Protein AF-A0A6G2D5D3-F1 (afdb_monomer_lite)

Sequence (175 aa):
IDKHGKSNGFESLKKWKHLNLIEPTLQAKTASGGKHLFYFKREDEPITQMIGFLPGVDIKAHENNYVLVAPSATDKGQYEWDLEKSKEGGTMVTPSKDLIQSIKKQYGETHGYKYDGKDGLRDLVRRSHTRDRTQTTDLFETIALGFGDEGGRNDKLAKFVGGLLYRAVDDGVVV

InterPro domains:
  IPR015330 DNA primase/polymerase, bifunctional, N-terminal [PF09250] (6-82)

Radius of gyration: 25.1 Å; chains: 1; bounding box: 60×35×65 Å

Foldseek 3Di:
DACDDPDGVVVQLVPQPCVV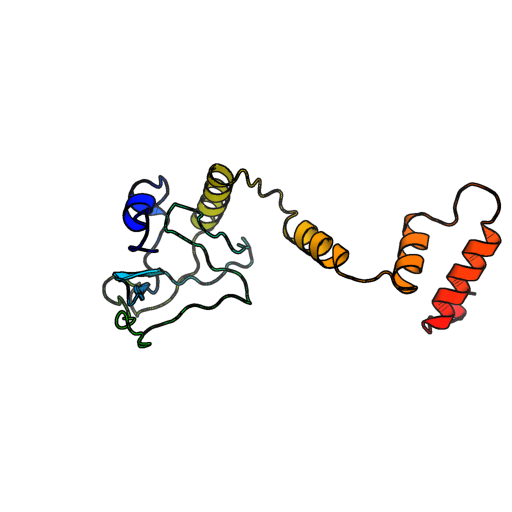LDDAAWKKQDLRRDIDHDADADPVQGDDWQQPLDPRDTDDRDPPDDDDAPQDADPSGGMGTPQVSHPPPSHHYHGDNCVRVSSQVSSCVVPVDDPPVCVVVVVVVVVVVPDDDDLVNVLVVCVVVPLDDDPDSVVSLVSNLVSCVVVVNDVVVRD

Structure (mmCIF, N/CA/C/O backbone):
data_AF-A0A6G2D5D3-F1
#
_entry.id   AF-A0A6G2D5D3-F1
#
loop_
_atom_site.group_PDB
_atom_site.id
_atom_site.type_symbol
_atom_site.label_atom_id
_atom_site.label_alt_id
_atom_site.label_comp_id
_atom_site.label_asym_id
_atom_site.label_entity_id
_atom_site.label_seq_id
_atom_site.pdbx_PDB_ins_code
_atom_site.Cartn_x
_atom_site.Cartn_y
_atom_site.Cartn_z
_atom_site.occupancy
_atom_site.B_iso_or_equiv
_atom_site.auth_seq_id
_atom_site.auth_comp_id
_atom_site.auth_asym_id
_atom_site.auth_atom_id
_atom_site.pdbx_PDB_model_num
ATOM 1 N N . ILE A 1 1 ? -3.443 -0.030 10.864 1.00 95.12 1 ILE A N 1
ATOM 2 C CA . ILE A 1 1 ? -3.827 1.184 11.622 1.00 95.12 1 ILE A CA 1
ATOM 3 C C . ILE A 1 1 ? -3.366 0.947 13.033 1.00 95.12 1 ILE A C 1
ATOM 5 O O . ILE A 1 1 ? -3.899 0.060 13.700 1.00 95.12 1 ILE A O 1
ATOM 9 N N . ASP A 1 2 ? -2.381 1.711 13.468 1.00 92.25 2 ASP A N 1
ATOM 10 C CA . ASP A 1 2 ? -1.685 1.414 14.706 1.00 92.25 2 ASP A CA 1
ATOM 11 C C . ASP A 1 2 ? -2.153 2.352 15.808 1.00 92.25 2 ASP A C 1
ATOM 13 O O . ASP A 1 2 ? -2.260 3.568 15.632 1.00 92.25 2 ASP A O 1
ATOM 17 N N . LYS A 1 3 ? -2.457 1.764 16.966 1.00 87.25 3 LYS A N 1
ATOM 18 C CA . LYS A 1 3 ? -2.808 2.503 18.182 1.00 87.25 3 LYS A CA 1
ATOM 19 C C . LYS A 1 3 ? -1.583 2.799 19.053 1.00 87.25 3 LYS A C 1
ATOM 21 O O . LYS A 1 3 ? -1.652 3.651 19.933 1.00 87.25 3 LYS A O 1
ATOM 26 N N . HIS A 1 4 ? -0.469 2.105 18.812 1.00 69.50 4 HIS A N 1
ATOM 27 C CA . HIS A 1 4 ? 0.754 2.217 19.603 1.00 69.50 4 HIS A CA 1
ATOM 28 C C . HIS A 1 4 ? 1.835 3.006 18.868 1.00 69.50 4 HIS A C 1
ATOM 30 O O . HIS A 1 4 ? 2.123 2.740 17.707 1.00 69.50 4 HIS A O 1
ATOM 36 N N . GLY A 1 5 ? 2.466 3.941 19.579 1.00 66.50 5 GLY A N 1
ATOM 37 C CA . GLY A 1 5 ? 3.559 4.769 19.074 1.00 66.50 5 GLY A CA 1
ATOM 38 C C . GLY A 1 5 ? 3.415 6.229 19.503 1.00 66.50 5 GLY A C 1
ATOM 39 O O . GLY A 1 5 ? 2.598 6.558 20.359 1.00 66.50 5 GLY A O 1
ATOM 40 N N . LYS A 1 6 ? 4.200 7.120 18.884 1.00 70.00 6 LYS A N 1
ATOM 41 C CA . LYS A 1 6 ? 4.091 8.581 19.080 1.00 70.00 6 LYS A CA 1
ATOM 42 C C . LYS A 1 6 ? 2.824 9.180 18.452 1.00 70.00 6 LYS A C 1
ATOM 44 O O . LYS A 1 6 ? 2.487 10.327 18.725 1.00 70.00 6 LYS A O 1
ATOM 49 N N . SER A 1 7 ? 2.144 8.428 17.587 1.00 78.75 7 SER A N 1
ATOM 50 C CA . SER A 1 7 ? 1.001 8.890 16.800 1.00 78.75 7 SER A CA 1
ATOM 51 C C . SER A 1 7 ? -0.089 7.822 16.793 1.00 78.75 7 SER A C 1
ATOM 53 O O . SER A 1 7 ? 0.201 6.647 16.589 1.00 78.75 7 SER A O 1
ATOM 55 N N . ASN A 1 8 ? -1.338 8.232 17.014 1.00 92.50 8 ASN A N 1
ATOM 56 C CA . ASN A 1 8 ? -2.502 7.351 16.973 1.00 92.50 8 ASN A CA 1
ATOM 57 C C . ASN A 1 8 ? -3.091 7.351 15.555 1.00 92.50 8 ASN A C 1
ATOM 59 O O . ASN A 1 8 ? -3.660 8.356 15.123 1.00 92.50 8 ASN A O 1
ATOM 63 N N . GLY A 1 9 ? -2.987 6.223 14.849 1.00 94.69 9 GLY A N 1
ATOM 64 C CA . GLY A 1 9 ? -3.446 6.087 13.467 1.00 94.69 9 GLY A CA 1
ATOM 65 C C . GLY A 1 9 ? -4.941 6.344 13.276 1.00 94.69 9 GLY A C 1
ATOM 66 O O . GLY A 1 9 ? -5.348 6.846 12.229 1.00 94.69 9 GLY A O 1
ATOM 67 N N . PHE A 1 10 ? -5.769 6.076 14.290 1.00 95.50 10 PHE A N 1
ATOM 68 C CA . PHE A 1 10 ? -7.197 6.396 14.233 1.00 95.50 10 PHE A CA 1
ATOM 69 C C . PHE A 1 10 ? -7.443 7.907 14.238 1.00 95.50 10 PHE A C 1
ATOM 71 O O . PHE A 1 10 ? -8.299 8.389 13.502 1.00 95.50 10 PHE A O 1
ATOM 78 N N . GLU A 1 11 ? -6.678 8.667 15.024 1.00 95.56 11 GLU A N 1
ATOM 79 C CA . GLU A 1 11 ? -6.772 10.132 15.040 1.00 95.56 11 GLU A CA 1
ATOM 80 C C . GLU A 1 11 ? -6.254 10.743 13.737 1.00 95.56 11 GLU A C 1
ATOM 82 O O . GLU A 1 11 ? -6.835 11.702 13.228 1.00 95.56 11 GLU A O 1
ATOM 87 N N . SER A 1 12 ? -5.206 10.159 13.153 1.00 95.31 12 SER A N 1
ATOM 88 C CA . SER A 1 12 ? -4.725 10.559 11.829 1.00 95.31 12 SER A CA 1
ATOM 89 C C . SER A 1 12 ? -5.779 10.319 10.745 1.00 95.31 12 SER A C 1
ATOM 91 O O . SER A 1 12 ? -6.021 11.206 9.930 1.00 95.31 12 SER A O 1
ATOM 93 N N . LEU A 1 13 ? -6.460 9.166 10.765 1.00 95.81 13 LEU A N 1
ATOM 94 C CA . LEU A 1 13 ? -7.556 8.865 9.836 1.00 95.81 13 LEU A CA 1
ATOM 95 C C . LEU A 1 13 ? -8.745 9.813 10.004 1.00 95.81 13 LEU A C 1
ATOM 97 O O . LEU A 1 13 ? -9.270 10.292 9.005 1.00 95.81 13 LEU A O 1
ATOM 101 N N . LYS A 1 14 ? -9.146 10.138 11.240 1.00 95.94 14 LYS A N 1
ATOM 102 C CA . LYS A 1 14 ? -10.241 11.093 11.507 1.00 95.94 14 LYS A CA 1
ATOM 103 C C . LYS A 1 14 ? -9.999 12.473 10.897 1.00 95.94 14 LYS A C 1
ATOM 105 O O . LYS A 1 14 ? -10.948 13.139 10.500 1.00 95.94 14 LYS A O 1
ATOM 110 N N . LYS A 1 15 ? -8.738 12.906 10.837 1.00 95.94 15 LYS A N 1
ATOM 111 C CA . LYS A 1 15 ? -8.336 14.197 10.256 1.00 95.94 15 LYS A CA 1
ATOM 112 C C . LYS A 1 15 ? -8.159 14.142 8.741 1.00 95.94 15 LYS A C 1
ATOM 114 O O . LYS A 1 15 ? -7.975 15.181 8.110 1.00 95.94 15 LYS A O 1
ATOM 119 N N . TRP A 1 16 ? -8.175 12.952 8.149 1.00 97.31 16 TRP A N 1
ATOM 120 C CA . TRP A 1 16 ? -7.978 12.796 6.721 1.00 97.31 16 TRP A CA 1
ATOM 121 C C . TRP A 1 16 ? -9.256 13.150 5.959 1.00 97.31 16 TRP A C 1
ATOM 123 O O . TRP A 1 16 ? -10.301 12.533 6.149 1.00 97.31 16 TRP A O 1
ATOM 133 N N . LYS A 1 17 ? -9.154 14.130 5.053 1.00 96.81 17 LYS A N 1
ATOM 134 C CA . LYS A 1 17 ? -10.276 14.684 4.268 1.00 96.81 17 LYS A CA 1
ATOM 135 C C . LYS A 1 17 ? -11.096 13.649 3.486 1.00 96.81 17 LYS A C 1
ATOM 137 O O . LYS A 1 17 ? -12.242 13.918 3.162 1.00 96.81 17 LYS A O 1
ATOM 142 N N . HIS A 1 18 ? -10.503 12.492 3.193 1.00 97.50 18 HIS A N 1
ATOM 143 C CA . HIS A 1 18 ? -11.078 11.434 2.358 1.00 97.50 18 HIS A CA 1
ATOM 144 C C . HIS A 1 18 ? -11.482 10.190 3.154 1.00 97.50 18 HIS A C 1
ATOM 146 O O . HIS A 1 18 ? -11.646 9.113 2.585 1.00 97.50 18 HIS A O 1
ATOM 152 N N . LEU A 1 19 ? -11.637 10.314 4.477 1.00 97.00 19 LEU A N 1
ATOM 153 C CA . LEU A 1 19 ? -12.062 9.212 5.344 1.00 97.00 19 LEU A CA 1
ATOM 154 C C . LEU A 1 19 ? -13.360 8.545 4.861 1.00 97.00 19 LEU A C 1
ATOM 156 O O . LEU A 1 19 ? -13.505 7.333 4.977 1.00 97.00 19 LEU A O 1
ATOM 160 N N . ASN A 1 20 ? -14.278 9.324 4.289 1.00 97.06 20 ASN A N 1
ATOM 161 C CA . ASN A 1 20 ? -15.553 8.853 3.750 1.00 97.06 20 ASN A CA 1
ATOM 162 C C . ASN A 1 20 ? -15.414 7.927 2.528 1.00 97.06 20 ASN A C 1
ATOM 164 O O . ASN A 1 20 ? -16.389 7.275 2.171 1.00 97.06 20 ASN A O 1
ATOM 168 N N . LEU A 1 21 ? -14.240 7.863 1.890 1.00 97.56 21 LEU A N 1
ATOM 169 C CA . LEU A 1 21 ? -13.968 6.926 0.794 1.00 97.56 21 LEU A CA 1
ATOM 170 C C . LEU A 1 21 ? -13.624 5.515 1.293 1.00 97.56 21 LEU A C 1
ATOM 172 O O . LEU A 1 21 ? -13.548 4.588 0.489 1.00 97.56 21 LEU A O 1
ATOM 176 N N . ILE A 1 22 ? -13.373 5.343 2.596 1.00 96.50 22 ILE A N 1
ATOM 177 C CA . ILE A 1 22 ? -13.129 4.033 3.203 1.00 96.50 22 ILE A CA 1
ATOM 178 C C . ILE A 1 22 ? -14.477 3.352 3.433 1.00 96.50 22 ILE A C 1
ATOM 180 O O . ILE A 1 22 ? -15.187 3.643 4.396 1.00 96.50 22 ILE A O 1
ATOM 184 N N . GLU A 1 23 ? -14.814 2.423 2.549 1.00 94.06 23 GLU A N 1
ATOM 185 C CA . GLU A 1 23 ? -16.024 1.617 2.662 1.00 94.06 23 GLU A CA 1
ATOM 186 C C . GLU A 1 23 ? -15.844 0.469 3.671 1.00 94.06 23 GLU A C 1
ATOM 188 O O . GLU A 1 23 ? -14.723 -0.002 3.903 1.00 94.06 23 GLU A O 1
ATOM 193 N N . PRO A 1 24 ? -16.936 -0.037 4.271 1.00 95.62 24 PRO A N 1
ATOM 194 C CA . PRO A 1 24 ? -16.883 -1.280 5.021 1.00 95.62 24 PRO A CA 1
ATOM 195 C C . PRO A 1 24 ? -16.317 -2.417 4.159 1.00 95.62 24 PRO A C 1
ATOM 197 O O . PRO A 1 24 ? -16.824 -2.737 3.085 1.00 95.62 24 PRO A O 1
ATOM 200 N N . THR A 1 25 ? -15.268 -3.050 4.668 1.00 98.06 25 THR A N 1
ATOM 201 C CA 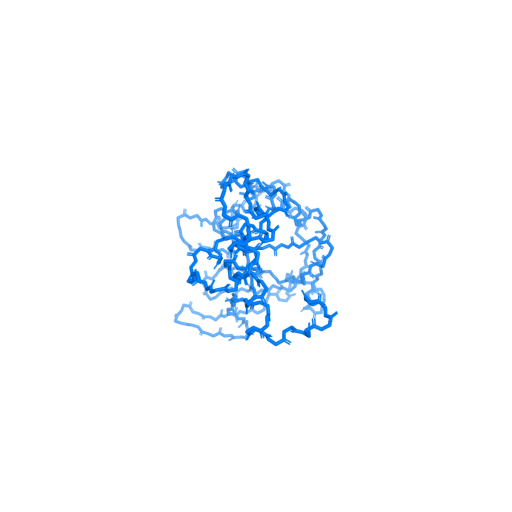. THR A 1 25 ? -14.617 -4.242 4.113 1.00 98.06 25 THR A CA 1
ATOM 202 C C . THR A 1 25 ? -14.263 -5.181 5.260 1.00 98.06 25 THR A C 1
ATOM 204 O O . THR A 1 25 ? -14.458 -4.800 6.410 1.00 98.06 25 THR A O 1
ATOM 207 N N . LEU A 1 26 ? -13.747 -6.383 5.010 1.00 98.06 26 LEU A N 1
ATOM 208 C CA . LEU A 1 26 ? -13.265 -7.267 6.075 1.00 98.06 26 LEU A CA 1
ATOM 209 C C . LEU A 1 26 ? -12.231 -6.547 6.960 1.00 98.06 26 LEU A C 1
ATOM 211 O O . LEU A 1 26 ? -11.240 -6.005 6.462 1.00 98.06 26 LEU A O 1
ATOM 215 N N . GLN A 1 27 ? -12.460 -6.545 8.274 1.00 97.44 27 GLN A N 1
ATOM 216 C CA . GLN A 1 27 ? -11.592 -5.891 9.254 1.00 97.44 27 GLN A CA 1
ATOM 217 C C . GLN A 1 27 ? -11.166 -6.862 10.351 1.00 97.44 27 GLN A C 1
ATOM 219 O O . GLN A 1 27 ? -11.924 -7.742 10.756 1.00 97.44 27 GLN A O 1
ATOM 224 N N . ALA A 1 28 ? -9.971 -6.647 10.891 1.00 97.12 28 ALA A N 1
ATOM 225 C CA . ALA A 1 28 ? -9.495 -7.343 12.080 1.00 97.12 28 ALA A CA 1
ATOM 226 C C . ALA A 1 28 ? -8.970 -6.350 13.117 1.00 97.12 28 ALA A C 1
ATOM 228 O O . ALA A 1 28 ? -8.279 -5.387 12.770 1.00 97.12 28 ALA A O 1
ATOM 229 N N . LYS A 1 29 ? -9.260 -6.600 14.392 1.00 96.25 29 LYS A N 1
ATOM 230 C CA . LYS A 1 29 ? -8.582 -5.971 15.528 1.00 96.25 29 LYS A CA 1
ATOM 231 C C . LYS A 1 29 ? -7.211 -6.619 15.676 1.00 96.25 29 LYS A C 1
ATOM 233 O O . LYS A 1 29 ? -7.090 -7.841 15.588 1.00 96.25 29 LYS A O 1
ATOM 238 N N . THR A 1 30 ? -6.176 -5.811 15.869 1.00 95.25 30 THR A N 1
ATOM 239 C CA . THR A 1 30 ? -4.831 -6.337 16.128 1.00 95.25 30 THR A CA 1
ATOM 240 C C . THR A 1 30 ? -4.648 -6.612 17.617 1.00 95.25 30 THR A C 1
ATOM 242 O O . THR A 1 30 ? -5.293 -5.973 18.448 1.00 95.25 30 THR A O 1
ATOM 245 N N . ALA A 1 31 ? -3.713 -7.501 17.961 1.00 92.75 31 ALA A N 1
ATOM 246 C CA . ALA A 1 31 ? -3.360 -7.805 19.352 1.00 92.75 31 ALA A CA 1
ATOM 247 C C . ALA A 1 31 ? -2.999 -6.556 20.182 1.00 92.75 31 ALA A C 1
ATOM 249 O O . ALA A 1 31 ? -3.204 -6.508 21.385 1.00 92.75 31 ALA A O 1
ATOM 250 N N . SER A 1 32 ? -2.494 -5.510 19.527 1.00 91.12 32 SER A N 1
ATOM 251 C CA . SER A 1 32 ? -2.131 -4.232 20.137 1.00 91.12 32 SER A CA 1
ATOM 252 C C . SER A 1 32 ? -3.279 -3.200 20.095 1.00 91.12 32 SER A C 1
ATOM 254 O O . SER A 1 32 ? -3.076 -1.994 20.161 1.00 91.12 32 SER A O 1
ATOM 256 N N . GLY A 1 33 ? -4.529 -3.623 19.904 1.00 91.50 33 GLY A N 1
ATOM 257 C CA . GLY A 1 33 ? -5.682 -2.714 19.864 1.00 91.50 33 GLY A CA 1
ATOM 258 C C . GLY A 1 33 ? -5.708 -1.755 18.664 1.00 91.50 33 GLY A C 1
ATOM 259 O O . GLY A 1 33 ? -6.453 -0.772 18.677 1.00 91.50 33 GLY A O 1
ATOM 260 N N . GLY A 1 34 ? -4.889 -2.015 17.644 1.00 95.00 34 GLY A N 1
ATOM 261 C CA . GLY A 1 34 ? -4.984 -1.412 16.321 1.00 95.00 34 GLY A CA 1
ATOM 262 C C . GLY A 1 34 ? -6.021 -2.122 15.451 1.00 95.00 34 GLY A C 1
ATOM 263 O O . GLY A 1 34 ? -6.843 -2.910 15.928 1.00 95.00 34 GLY A O 1
ATOM 264 N N . LYS A 1 35 ? -5.989 -1.840 14.147 1.00 95.69 35 LYS A N 1
ATOM 265 C CA . LYS A 1 35 ? -6.930 -2.409 13.179 1.00 95.69 35 LYS A CA 1
ATOM 266 C C . LYS A 1 35 ? -6.309 -2.618 11.795 1.00 95.69 35 LYS A C 1
ATOM 268 O O . LYS A 1 35 ? -5.552 -1.772 11.313 1.00 95.69 35 LYS A O 1
ATOM 273 N N . HIS A 1 36 ? -6.671 -3.716 11.140 1.00 97.50 36 HIS A N 1
ATOM 274 C CA . HIS A 1 36 ? -6.422 -3.985 9.723 1.00 97.50 36 HIS A CA 1
ATOM 275 C C . HIS A 1 36 ? -7.733 -3.895 8.935 1.00 97.50 36 HIS A C 1
ATOM 277 O O . HIS A 1 36 ? -8.759 -4.382 9.403 1.00 97.50 36 HIS A O 1
ATOM 283 N N . LEU A 1 37 ? -7.687 -3.276 7.753 1.00 97.75 37 LEU A N 1
ATOM 284 C CA . LEU A 1 37 ? -8.758 -3.308 6.753 1.00 97.75 37 LEU A CA 1
ATOM 285 C C . LEU A 1 37 ? -8.196 -4.022 5.528 1.00 97.75 37 LEU A C 1
ATOM 287 O O . LEU A 1 37 ? -7.120 -3.655 5.050 1.00 97.75 37 LEU A O 1
ATOM 291 N N . PHE A 1 38 ? -8.909 -5.025 5.034 1.00 97.75 38 PHE A N 1
ATOM 292 C CA . PHE A 1 38 ? -8.462 -5.857 3.925 1.00 97.75 38 PHE A CA 1
ATOM 293 C C . PHE A 1 38 ? -9.234 -5.520 2.657 1.00 97.75 38 PHE A C 1
ATOM 295 O O . PHE A 1 38 ? -10.457 -5.470 2.671 1.00 97.75 38 PHE A O 1
ATOM 302 N N . TYR A 1 39 ? -8.522 -5.313 1.557 1.00 97.56 39 TYR A N 1
ATOM 303 C CA . TYR A 1 39 ? -9.089 -4.957 0.261 1.00 97.56 39 TYR A CA 1
ATOM 304 C C . TYR A 1 39 ? -8.493 -5.846 -0.826 1.00 97.56 39 TYR A C 1
ATOM 306 O O . TYR A 1 39 ? -7.311 -6.195 -0.762 1.00 97.56 39 TYR A O 1
ATOM 314 N N . PHE A 1 40 ? -9.278 -6.154 -1.856 1.00 96.44 40 PHE A N 1
ATOM 315 C CA . PHE A 1 40 ? -8.723 -6.687 -3.096 1.00 96.44 40 PHE A CA 1
ATOM 316 C C . PHE A 1 40 ? -7.928 -5.603 -3.824 1.00 96.44 40 PHE A C 1
ATOM 318 O O . PHE A 1 40 ? -8.282 -4.422 -3.802 1.00 96.44 40 PHE A O 1
ATOM 325 N N . LYS A 1 41 ? -6.850 -6.000 -4.499 1.00 93.25 41 LYS A N 1
ATOM 326 C CA . LYS A 1 41 ? -6.129 -5.094 -5.392 1.00 93.25 41 LYS A CA 1
ATOM 327 C C . LYS A 1 41 ? -6.932 -4.854 -6.664 1.00 93.25 41 LYS A C 1
ATOM 329 O O . LYS A 1 41 ? -7.521 -5.775 -7.217 1.00 93.25 41 LYS A O 1
ATOM 334 N N . ARG A 1 42 ? -6.885 -3.614 -7.146 1.00 90.50 42 ARG A N 1
ATOM 335 C CA . ARG A 1 42 ? -7.371 -3.248 -8.474 1.00 90.50 42 ARG A CA 1
ATOM 336 C C . ARG A 1 42 ? -6.281 -3.471 -9.515 1.00 90.50 42 ARG A C 1
ATOM 338 O O . ARG A 1 42 ? -5.140 -3.070 -9.293 1.00 90.50 42 ARG A O 1
ATOM 345 N N . GLU A 1 43 ? -6.650 -4.041 -10.655 1.00 85.75 43 GLU A N 1
ATOM 346 C CA . GLU A 1 43 ? -5.764 -4.133 -11.824 1.00 85.75 43 GLU A CA 1
ATOM 347 C C . GLU A 1 43 ? -5.673 -2.794 -12.568 1.00 85.75 43 GLU A C 1
ATOM 349 O O . GLU A 1 43 ? -4.609 -2.407 -13.041 1.00 85.75 43 GLU A O 1
ATOM 354 N N . ASP A 1 44 ? -6.780 -2.050 -12.615 1.00 86.31 44 ASP A N 1
ATOM 355 C CA . ASP A 1 44 ? -6.925 -0.810 -13.383 1.00 86.31 44 ASP A CA 1
ATOM 356 C C . ASP A 1 44 ? -6.458 0.457 -12.646 1.00 86.31 44 ASP A C 1
ATOM 358 O O . ASP A 1 44 ? -6.436 1.538 -13.228 1.00 86.31 44 ASP A O 1
ATOM 362 N N . GLU A 1 45 ? -6.088 0.340 -11.371 1.00 87.94 45 GLU A N 1
ATOM 363 C CA . GLU A 1 45 ? -5.476 1.409 -10.578 1.00 87.94 45 GLU A CA 1
ATOM 364 C C . GLU A 1 45 ? -4.482 0.777 -9.580 1.00 87.94 45 GLU A C 1
ATOM 366 O O . GLU A 1 45 ? -4.797 0.593 -8.399 1.00 87.94 45 GLU A O 1
ATOM 371 N N . PRO A 1 46 ? -3.279 0.382 -10.043 1.00 87.06 46 PRO A N 1
ATOM 372 C CA . PRO A 1 46 ? -2.318 -0.342 -9.218 1.00 87.06 46 PRO A CA 1
ATOM 373 C C . PRO A 1 46 ? -1.821 0.499 -8.043 1.00 87.06 46 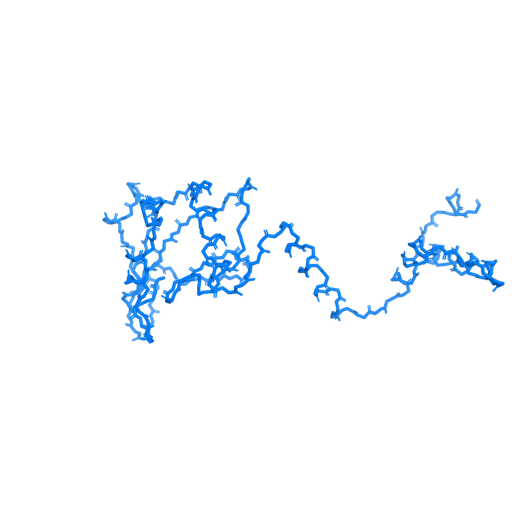PRO A C 1
ATOM 375 O O . PRO A 1 46 ? -1.536 1.688 -8.194 1.00 87.06 46 PRO A O 1
ATOM 378 N N . ILE A 1 47 ? -1.634 -0.126 -6.884 1.00 89.31 47 ILE A N 1
ATOM 379 C CA . ILE A 1 47 ? -1.080 0.509 -5.685 1.00 89.31 47 ILE A CA 1
ATOM 380 C C . ILE A 1 47 ? 0.124 -0.284 -5.170 1.00 89.31 47 ILE A C 1
ATOM 382 O O . ILE A 1 47 ? 0.130 -1.518 -5.180 1.00 89.31 47 ILE A O 1
ATOM 386 N N . THR A 1 48 ? 1.154 0.439 -4.739 1.00 89.00 48 THR A N 1
ATOM 387 C CA . THR A 1 48 ? 2.388 -0.101 -4.163 1.00 89.00 48 THR A CA 1
ATOM 388 C C . THR A 1 48 ? 2.396 0.062 -2.643 1.00 89.00 48 THR A C 1
ATOM 390 O O . THR A 1 48 ? 1.478 0.622 -2.044 1.00 89.00 48 THR A O 1
ATOM 393 N N . GLN A 1 49 ? 3.434 -0.464 -1.994 1.00 91.81 49 GLN A N 1
ATOM 394 C CA . GLN A 1 49 ? 3.664 -0.264 -0.568 1.00 91.81 49 GLN A CA 1
ATOM 395 C C . GLN A 1 49 ? 3.782 1.233 -0.235 1.00 91.81 49 GLN A C 1
ATOM 397 O O . GLN A 1 49 ? 4.630 1.917 -0.799 1.00 91.81 49 GLN A O 1
ATOM 402 N N . MET A 1 50 ? 2.990 1.721 0.723 1.00 93.31 50 MET A N 1
ATOM 403 C CA . MET A 1 50 ? 3.038 3.112 1.197 1.00 93.31 50 MET A CA 1
ATOM 404 C C . MET A 1 50 ? 3.026 3.132 2.731 1.00 93.31 50 MET A C 1
ATOM 406 O O . MET A 1 50 ? 1.979 3.266 3.364 1.00 93.31 50 MET A O 1
ATOM 410 N N . ILE A 1 51 ? 4.202 2.926 3.333 1.00 92.88 51 ILE A N 1
ATOM 411 C CA . ILE A 1 51 ? 4.398 2.979 4.794 1.00 92.88 51 ILE A CA 1
ATOM 412 C C . ILE A 1 51 ? 4.297 4.426 5.269 1.00 92.88 51 ILE A C 1
ATOM 414 O O . ILE A 1 51 ? 4.946 5.301 4.702 1.00 92.88 51 ILE A O 1
ATOM 418 N N . GLY A 1 52 ? 3.510 4.668 6.311 1.00 93.19 52 GLY A N 1
ATOM 419 C CA . GLY A 1 52 ? 3.333 5.976 6.921 1.00 93.19 52 GLY A CA 1
ATOM 420 C C . GLY A 1 52 ? 2.507 6.944 6.085 1.00 93.19 52 GLY A C 1
ATOM 421 O O . GLY A 1 52 ? 2.683 8.150 6.242 1.00 93.19 52 GLY A O 1
ATOM 422 N N . PHE A 1 53 ? 1.621 6.468 5.195 1.00 94.25 53 PHE A N 1
ATOM 423 C CA . PHE A 1 53 ? 0.811 7.364 4.350 1.00 94.25 53 PHE A CA 1
ATOM 424 C C . PHE A 1 53 ? 0.021 8.393 5.155 1.00 94.25 53 PHE A C 1
ATOM 426 O O . PHE A 1 53 ? -0.192 9.512 4.693 1.00 94.25 53 PHE A O 1
ATOM 433 N N . LEU A 1 54 ? -0.350 8.018 6.376 1.00 95.25 54 LEU A N 1
ATOM 434 C CA . LEU A 1 54 ? -0.636 8.936 7.463 1.00 95.25 54 LEU A CA 1
ATOM 435 C C . LEU A 1 54 ? 0.174 8.497 8.694 1.00 95.25 54 LEU A C 1
ATOM 437 O O . LEU A 1 54 ? 0.536 7.322 8.803 1.00 95.25 54 LEU A O 1
ATOM 441 N N . PRO A 1 55 ? 0.420 9.384 9.674 1.00 94.31 55 PRO A N 1
ATOM 442 C CA . PRO A 1 55 ? 1.067 8.985 10.922 1.00 94.31 55 PRO A CA 1
ATOM 443 C C . PRO A 1 55 ? 0.316 7.830 11.610 1.00 94.31 55 PRO A C 1
ATOM 445 O O . PRO A 1 55 ? -0.852 7.978 11.970 1.00 94.31 55 PRO A O 1
ATOM 448 N N . GLY A 1 56 ? 0.975 6.682 11.795 1.00 94.06 56 GLY A N 1
ATOM 449 C CA . GLY A 1 56 ? 0.372 5.469 12.373 1.00 94.06 56 GLY A CA 1
ATOM 450 C C . GLY A 1 56 ? -0.562 4.697 11.428 1.00 94.06 56 GLY A C 1
ATOM 451 O O . GLY A 1 56 ? -1.371 3.882 11.886 1.00 94.06 56 GLY A O 1
ATOM 452 N N . VAL A 1 57 ? -0.500 4.954 10.117 1.00 95.88 57 VAL A N 1
ATOM 453 C CA . VAL A 1 57 ? -1.300 4.246 9.114 1.00 95.88 57 VAL A CA 1
ATOM 454 C C . VAL A 1 57 ? -0.453 3.876 7.901 1.00 95.88 57 VAL A C 1
ATOM 456 O O . VAL A 1 57 ? 0.078 4.734 7.200 1.00 95.88 57 VAL A O 1
ATOM 459 N N . ASP A 1 58 ? -0.398 2.576 7.627 1.00 95.50 58 ASP A N 1
ATOM 460 C CA . ASP A 1 58 ? 0.375 1.993 6.536 1.00 95.50 58 ASP A CA 1
ATOM 461 C C . ASP A 1 58 ? -0.532 1.372 5.476 1.00 95.50 58 ASP A C 1
ATOM 463 O O . ASP A 1 58 ? -1.554 0.761 5.800 1.00 95.50 58 ASP A O 1
ATOM 467 N N . ILE A 1 59 ? -0.099 1.437 4.216 1.00 96.44 59 ILE A N 1
ATOM 468 C CA . ILE A 1 59 ? -0.631 0.612 3.129 1.00 96.44 59 ILE A CA 1
ATOM 469 C C . ILE A 1 59 ? 0.346 -0.520 2.844 1.00 96.44 59 ILE A C 1
ATOM 471 O O . ILE A 1 59 ? 1.479 -0.289 2.408 1.00 96.44 59 ILE A O 1
ATOM 475 N N . LYS A 1 60 ? -0.111 -1.756 3.055 1.00 95.31 60 LYS A N 1
ATOM 476 C CA . LYS A 1 60 ? 0.614 -2.971 2.682 1.00 95.31 60 LYS A CA 1
ATOM 477 C C . LYS A 1 60 ? 0.065 -3.523 1.373 1.00 95.31 60 LYS A C 1
ATOM 479 O O . LYS A 1 60 ? -1.052 -4.021 1.336 1.00 95.31 60 LYS A O 1
ATOM 484 N N . ALA A 1 61 ? 0.846 -3.398 0.303 1.00 93.25 61 ALA A N 1
ATOM 485 C CA . ALA A 1 61 ? 0.416 -3.767 -1.047 1.00 93.25 61 ALA A CA 1
ATOM 486 C C . ALA A 1 61 ? 1.551 -4.348 -1.907 1.00 93.25 61 ALA A C 1
ATOM 488 O O . ALA A 1 61 ? 1.455 -4.361 -3.129 1.00 93.25 61 ALA A O 1
ATOM 489 N N . HIS A 1 62 ? 2.633 -4.832 -1.305 1.00 88.88 62 HIS A N 1
ATOM 490 C CA . HIS A 1 62 ? 3.680 -5.567 -2.016 1.00 88.88 62 HIS A CA 1
ATOM 491 C C . HIS A 1 62 ? 3.513 -7.078 -1.793 1.00 88.88 62 HIS A C 1
ATOM 493 O O . HIS A 1 62 ? 3.117 -7.478 -0.704 1.00 88.88 62 HIS A O 1
ATOM 499 N N . GLU A 1 63 ? 3.828 -7.906 -2.794 1.00 86.81 63 GLU A N 1
ATOM 500 C CA . GLU A 1 63 ? 3.708 -9.379 -2.729 1.00 86.81 63 GLU A CA 1
ATOM 501 C C . GLU A 1 63 ? 4.564 -10.005 -1.616 1.00 86.81 63 GLU A C 1
ATOM 503 O O . GLU A 1 63 ? 4.122 -10.902 -0.912 1.00 86.81 63 GLU A O 1
ATOM 508 N N . ASN A 1 64 ? 5.752 -9.445 -1.378 1.00 86.50 64 ASN A N 1
ATOM 509 C CA . ASN A 1 64 ? 6.651 -9.868 -0.297 1.00 86.50 64 ASN A CA 1
ATOM 510 C C . ASN A 1 64 ? 6.249 -9.362 1.106 1.00 86.50 64 ASN A C 1
ATOM 512 O O . ASN A 1 64 ? 7.039 -9.481 2.040 1.00 86.50 64 ASN A O 1
ATOM 516 N N . ASN A 1 65 ? 5.079 -8.737 1.273 1.00 87.88 65 ASN A N 1
ATOM 517 C CA . ASN A 1 65 ? 4.615 -8.242 2.570 1.00 87.88 65 ASN A CA 1
ATOM 518 C C . ASN A 1 65 ? 3.474 -9.111 3.093 1.00 87.88 65 ASN A C 1
ATOM 520 O O . ASN A 1 65 ? 2.565 -9.470 2.351 1.00 87.88 65 ASN A O 1
ATOM 524 N N . TYR A 1 66 ? 3.489 -9.388 4.390 1.00 91.38 66 TYR A N 1
ATOM 525 C CA . TYR A 1 66 ? 2.461 -10.167 5.064 1.00 91.38 66 TYR A CA 1
ATOM 526 C C . TYR A 1 66 ? 2.009 -9.463 6.343 1.00 91.38 66 TYR A C 1
ATOM 528 O O . TYR A 1 66 ? 2.676 -8.572 6.878 1.00 91.38 66 TYR A O 1
ATOM 536 N N . VAL A 1 67 ? 0.836 -9.859 6.826 1.00 94.31 67 VAL A N 1
ATOM 537 C CA . VAL A 1 67 ? 0.283 -9.429 8.110 1.00 94.31 67 VAL A CA 1
ATOM 538 C C . VAL A 1 67 ? -0.224 -10.640 8.872 1.00 94.31 67 VAL A C 1
ATOM 540 O O . VAL A 1 67 ? -0.621 -11.635 8.271 1.00 94.31 67 VAL A O 1
ATOM 543 N N . LEU A 1 68 ? -0.243 -10.539 10.198 1.00 94.81 68 LEU A N 1
ATOM 544 C CA . LEU A 1 68 ? -0.974 -11.494 11.019 1.00 94.81 68 LEU A CA 1
ATOM 545 C C . LEU A 1 68 ? -2.481 -11.262 10.860 1.00 94.81 68 LEU A C 1
ATOM 547 O O . LEU A 1 68 ? -2.951 -10.119 10.805 1.00 94.81 68 LEU A O 1
ATOM 551 N N . VAL A 1 69 ? -3.222 -12.365 10.785 1.00 93.19 69 VAL A N 1
ATOM 552 C CA . VAL A 1 69 ? -4.683 -12.391 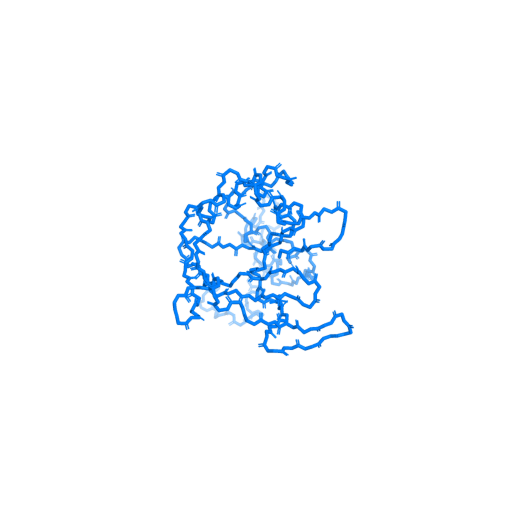10.656 1.00 93.19 69 VAL A CA 1
ATOM 553 C C . VAL A 1 69 ? -5.306 -13.147 11.823 1.00 93.19 69 VAL A C 1
ATOM 555 O O . VAL A 1 69 ? -4.658 -13.979 12.463 1.00 93.19 69 VAL A O 1
ATOM 558 N N . ALA A 1 70 ? -6.573 -12.865 12.111 1.00 94.44 70 ALA A N 1
ATOM 559 C CA . ALA A 1 70 ? -7.299 -13.591 13.140 1.00 94.44 70 ALA A CA 1
ATOM 560 C C . ALA A 1 70 ? -7.461 -15.078 12.752 1.00 94.44 70 ALA A C 1
ATOM 562 O O . ALA A 1 70 ? -7.656 -15.374 11.570 1.00 94.44 70 ALA A O 1
ATOM 563 N N . PRO A 1 71 ? -7.388 -16.016 13.714 1.00 95.56 71 PRO A N 1
ATOM 564 C CA . PRO A 1 71 ? -7.314 -15.805 15.164 1.00 95.56 71 PRO A CA 1
ATOM 565 C C . PRO A 1 71 ? -5.885 -15.873 15.757 1.00 95.56 71 PRO A C 1
ATOM 567 O O . PRO A 1 71 ? -5.717 -16.352 16.877 1.00 95.56 71 PRO A O 1
ATOM 570 N N . SER A 1 72 ? -4.841 -15.446 15.031 1.00 96.81 72 SER A N 1
ATOM 571 C CA . SER A 1 72 ? -3.440 -15.511 15.507 1.00 96.81 72 SER A CA 1
ATOM 572 C C . SER A 1 72 ? -3.228 -14.818 16.859 1.00 96.81 72 SER A C 1
ATOM 574 O O . SER A 1 72 ? -3.828 -13.777 17.122 1.00 96.81 72 SER A O 1
ATOM 576 N N . ALA A 1 73 ? -2.319 -15.341 17.685 1.00 95.88 73 ALA A N 1
ATOM 577 C CA . ALA A 1 73 ? -1.984 -14.786 18.998 1.00 95.88 73 ALA A CA 1
ATOM 578 C C . ALA A 1 73 ? -0.510 -14.367 19.094 1.00 95.88 73 ALA A C 1
ATOM 580 O O . ALA A 1 73 ? 0.365 -14.981 18.482 1.00 95.88 73 ALA A O 1
ATOM 581 N N . THR A 1 74 ? -0.242 -13.327 19.882 1.00 94.25 74 THR A N 1
ATOM 582 C CA . THR A 1 74 ? 1.101 -12.898 20.289 1.00 94.25 74 THR A CA 1
ATOM 583 C C . THR A 1 74 ? 1.133 -12.652 21.800 1.00 94.25 74 THR A C 1
ATOM 585 O O . THR A 1 74 ? 0.111 -12.701 22.480 1.00 94.25 74 THR A O 1
ATOM 588 N N . ASP A 1 75 ? 2.311 -12.338 22.328 1.00 93.88 75 ASP A N 1
ATOM 589 C CA . ASP A 1 75 ? 2.536 -11.857 23.699 1.00 93.88 75 ASP A CA 1
ATOM 590 C C . ASP A 1 75 ? 1.636 -10.677 24.126 1.00 93.88 75 ASP A C 1
ATOM 592 O O . ASP A 1 75 ? 1.302 -10.536 25.300 1.00 93.88 75 ASP A O 1
ATOM 596 N N . LYS A 1 76 ? 1.233 -9.828 23.175 1.00 92.00 76 LYS A N 1
ATOM 597 C CA . LYS A 1 76 ? 0.403 -8.633 23.398 1.00 92.00 76 LYS A CA 1
ATOM 598 C C . LYS A 1 76 ? -1.099 -8.913 23.384 1.00 92.00 76 LYS A C 1
ATOM 600 O O . LYS A 1 76 ? -1.861 -8.026 23.755 1.00 92.00 76 LYS A O 1
ATOM 605 N N . GLY A 1 77 ? -1.525 -10.097 22.946 1.00 94.50 77 GLY A N 1
ATOM 606 C CA . GLY A 1 77 ? -2.935 -10.463 22.824 1.00 94.50 77 GLY A CA 1
ATOM 607 C C . GLY A 1 77 ? -3.250 -11.200 21.526 1.00 94.50 77 GLY A C 1
ATOM 608 O O . GLY A 1 77 ? -2.364 -11.715 20.843 1.00 94.50 77 GLY A O 1
ATOM 609 N N . GLN A 1 78 ? -4.529 -11.237 21.168 1.00 96.31 78 GLN A N 1
ATOM 610 C CA . GLN A 1 78 ? -5.026 -11.991 20.022 1.00 96.31 78 GLN A CA 1
ATOM 611 C C . GLN A 1 78 ? -5.556 -11.067 18.923 1.00 96.31 78 GLN A C 1
ATOM 613 O O . GLN A 1 78 ? -6.098 -9.995 19.188 1.00 96.31 78 GLN A O 1
ATOM 618 N N . TYR A 1 79 ? -5.375 -11.478 17.671 1.00 97.00 79 TYR A N 1
ATOM 619 C CA . TYR A 1 79 ? -6.044 -10.873 16.529 1.00 97.00 79 TYR A CA 1
ATOM 620 C C . TYR A 1 79 ? -7.468 -11.418 16.436 1.00 97.00 79 TYR A C 1
ATOM 622 O O . TYR A 1 79 ? -7.669 -12.631 16.448 1.00 97.00 79 TYR A O 1
ATOM 630 N N . GLU A 1 80 ? -8.446 -10.535 16.266 1.00 97.38 80 GLU A N 1
ATOM 631 C CA . GLU A 1 80 ? -9.866 -10.899 16.213 1.00 97.38 80 GLU A CA 1
ATOM 632 C C . GLU A 1 80 ? -10.525 -10.318 14.964 1.00 97.38 80 GLU A C 1
ATOM 634 O O . GLU A 1 80 ? -10.259 -9.173 14.595 1.00 97.38 80 GLU A O 1
ATOM 639 N N . TRP A 1 81 ? -11.413 -11.076 14.320 1.00 97.38 81 TRP A N 1
ATOM 640 C CA . TRP A 1 81 ? -12.245 -10.531 13.249 1.00 97.38 81 TRP A CA 1
ATOM 641 C C . TRP A 1 81 ? -13.243 -9.521 13.826 1.00 97.38 81 TRP A C 1
ATOM 643 O O . TRP A 1 81 ? -13.978 -9.824 14.763 1.00 97.38 81 TRP A O 1
ATOM 653 N N . ASP A 1 82 ? -13.298 -8.320 13.252 1.00 96.00 82 ASP A N 1
ATOM 654 C CA . ASP A 1 82 ? -14.262 -7.279 13.625 1.00 96.00 82 ASP A CA 1
ATOM 655 C C . ASP A 1 82 ? -15.474 -7.366 12.691 1.00 96.00 82 ASP A C 1
ATOM 657 O O . ASP A 1 82 ? -15.684 -6.508 11.830 1.00 96.00 82 ASP A O 1
ATOM 661 N N . LEU A 1 83 ? -16.223 -8.472 12.792 1.00 94.88 83 LEU A N 1
ATOM 662 C CA . LEU A 1 83 ? -17.325 -8.785 11.873 1.00 94.88 83 LEU A CA 1
ATOM 663 C C . LEU A 1 83 ? -18.459 -7.753 11.941 1.00 94.88 83 LEU A C 1
ATOM 665 O O . LEU A 1 83 ? -19.076 -7.475 10.922 1.00 94.88 83 LEU A O 1
ATOM 669 N N . GLU A 1 84 ? -18.676 -7.130 13.103 1.00 93.69 84 GLU A N 1
ATOM 670 C CA . GLU A 1 84 ? -19.680 -6.073 13.292 1.00 93.69 84 GLU A CA 1
ATOM 671 C C . GLU A 1 84 ? -19.375 -4.822 12.453 1.00 93.69 84 GLU A C 1
ATOM 673 O O . GLU A 1 84 ? -20.282 -4.177 11.931 1.00 93.69 84 GLU A O 1
ATOM 678 N N . LYS A 1 85 ? -18.093 -4.457 12.319 1.00 93.00 85 LYS A N 1
ATOM 679 C CA . LYS A 1 85 ? -17.661 -3.319 11.488 1.00 93.00 85 LYS A CA 1
ATOM 680 C C . LYS A 1 85 ? -17.296 -3.726 10.065 1.00 93.00 85 LYS A C 1
ATOM 682 O O . LYS A 1 85 ? -17.065 -2.853 9.228 1.00 93.00 85 LYS A O 1
ATOM 687 N N . SER A 1 86 ? -17.202 -5.023 9.796 1.00 95.94 86 SER A N 1
ATOM 688 C CA . SER A 1 86 ? -16.920 -5.535 8.462 1.00 95.94 86 SER A CA 1
ATOM 689 C C . SER A 1 86 ? -18.132 -5.385 7.548 1.00 95.94 86 SER A C 1
ATOM 691 O O . SER A 1 86 ? -19.251 -5.141 7.995 1.00 95.94 86 SER A O 1
ATOM 693 N N . LYS A 1 87 ? -17.911 -5.542 6.241 1.00 94.44 87 LYS A N 1
ATOM 694 C CA . LYS A 1 87 ? -19.024 -5.716 5.307 1.00 94.44 87 LYS A CA 1
ATOM 695 C C . LYS A 1 87 ? -19.839 -6.955 5.683 1.00 94.44 87 LYS A C 1
ATOM 697 O O . LYS A 1 87 ? -19.280 -7.921 6.205 1.00 94.44 87 LYS A O 1
ATOM 702 N N . GLU A 1 88 ? -21.133 -6.927 5.372 1.00 91.75 88 GLU A N 1
ATOM 703 C CA . GLU A 1 88 ? -22.026 -8.077 5.514 1.00 91.75 88 GLU A CA 1
ATOM 704 C C . GLU A 1 88 ? -21.381 -9.353 4.948 1.00 91.75 88 GLU A C 1
ATOM 706 O O . GLU A 1 88 ? -20.743 -9.336 3.893 1.00 91.75 88 GLU A O 1
ATOM 711 N N . GLY A 1 89 ? -21.478 -10.446 5.706 1.00 90.00 89 GLY A N 1
ATOM 712 C CA . GLY A 1 89 ? -20.834 -11.718 5.374 1.00 90.00 89 GLY A CA 1
ATOM 713 C C . GLY A 1 89 ? -19.325 -11.785 5.647 1.00 90.00 89 GLY A C 1
ATOM 714 O O . GLY A 1 89 ? -18.717 -12.810 5.360 1.00 90.00 89 GLY A O 1
ATOM 715 N N . GLY A 1 90 ? -18.697 -10.737 6.196 1.00 90.69 90 GLY A N 1
ATOM 716 C CA . GLY A 1 90 ? -17.264 -10.746 6.516 1.00 90.69 90 GLY A CA 1
ATOM 717 C C . GLY A 1 90 ? -16.368 -10.779 5.274 1.00 90.69 90 GLY A C 1
ATOM 718 O O . GLY A 1 90 ? -15.294 -11.374 5.287 1.00 90.69 90 GLY A O 1
ATOM 719 N N . THR A 1 91 ? -16.813 -10.174 4.173 1.00 94.69 91 THR A N 1
ATOM 720 C CA . THR A 1 91 ? -16.108 -10.243 2.884 1.00 94.69 91 THR A CA 1
ATOM 721 C C . THR A 1 91 ? -15.180 -9.054 2.650 1.00 94.69 91 THR A C 1
ATOM 723 O O . THR A 1 91 ? -15.460 -7.935 3.085 1.00 94.69 91 THR A O 1
ATOM 726 N N . MET A 1 92 ? -14.098 -9.281 1.904 1.00 96.94 92 MET A N 1
ATOM 727 C CA . MET A 1 92 ? -13.282 -8.203 1.343 1.00 96.94 92 MET A CA 1
ATOM 728 C C . MET A 1 92 ? -13.993 -7.539 0.163 1.00 96.94 92 MET A C 1
ATOM 730 O O . MET A 1 92 ? -14.720 -8.192 -0.585 1.00 96.94 92 MET A O 1
ATOM 734 N N . VAL A 1 93 ? -13.733 -6.251 -0.039 1.00 96.94 93 VAL A N 1
ATOM 735 C CA . VAL A 1 93 ? -14.188 -5.511 -1.221 1.00 96.94 93 VAL A CA 1
ATOM 736 C C . VAL A 1 93 ? -13.018 -5.018 -2.052 1.00 96.94 93 VAL A C 1
ATOM 738 O O . VAL A 1 93 ? -11.890 -4.885 -1.575 1.00 96.94 93 VAL A O 1
ATOM 741 N N . THR A 1 94 ? -13.304 -4.721 -3.312 1.00 97.19 94 THR A N 1
ATOM 742 C CA . THR A 1 94 ? -12.394 -3.956 -4.161 1.00 97.19 94 THR A CA 1
ATOM 743 C C . THR A 1 94 ? -12.613 -2.471 -3.867 1.00 97.19 94 THR A C 1
ATOM 745 O O . THR A 1 94 ? -13.758 -2.029 -3.933 1.00 97.19 94 THR A O 1
ATOM 748 N N . PRO A 1 95 ? -11.570 -1.691 -3.542 1.00 97.00 95 PRO A N 1
ATOM 749 C CA . PRO A 1 95 ? -11.718 -0.280 -3.205 1.00 97.00 95 PRO A CA 1
ATOM 750 C C . PRO A 1 95 ? -12.133 0.534 -4.436 1.00 97.00 95 PRO A C 1
ATOM 752 O O . PRO A 1 95 ? -11.927 0.115 -5.582 1.00 97.00 95 PRO A O 1
ATOM 755 N N . SER A 1 96 ? -12.6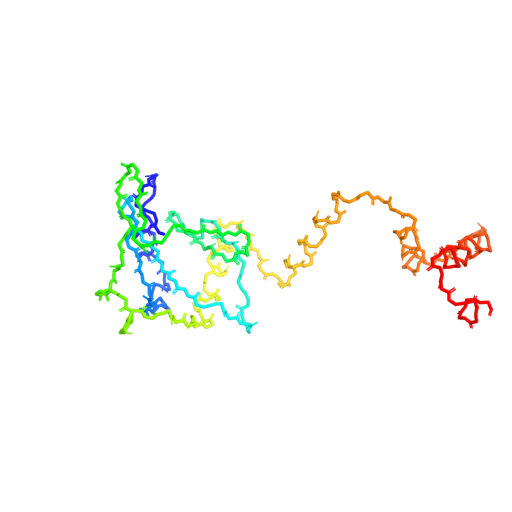82 1.728 -4.217 1.00 97.25 96 SER A N 1
ATOM 756 C CA . SER A 1 96 ? -12.931 2.682 -5.300 1.00 97.25 96 SER A CA 1
ATOM 757 C C . SER A 1 96 ? -11.614 3.222 -5.879 1.00 97.25 96 SER A C 1
ATOM 759 O O . SER A 1 96 ? -10.576 3.243 -5.208 1.00 97.25 96 SER A O 1
ATOM 761 N N . LYS A 1 97 ? -11.644 3.681 -7.139 1.00 96.06 97 LYS A N 1
ATOM 762 C CA . LYS A 1 97 ? -10.494 4.381 -7.744 1.00 96.06 97 LYS A CA 1
ATOM 763 C C . LYS A 1 97 ? -10.140 5.632 -6.948 1.00 96.06 97 LYS A C 1
ATOM 765 O O . LYS A 1 97 ? -8.970 5.853 -6.649 1.00 96.06 97 LYS A O 1
ATOM 770 N N . ASP A 1 98 ? -11.159 6.379 -6.535 1.00 97.25 98 ASP A N 1
ATOM 771 C CA . ASP A 1 98 ? -11.009 7.618 -5.777 1.00 97.25 98 ASP A CA 1
ATOM 772 C C . ASP A 1 98 ? -10.283 7.394 -4.448 1.00 97.25 98 ASP A C 1
ATOM 774 O O . ASP A 1 98 ? -9.444 8.216 -4.070 1.00 97.25 98 ASP A O 1
ATOM 778 N N . LEU A 1 99 ? -10.535 6.271 -3.758 1.00 97.62 99 LEU A N 1
ATOM 779 C CA . LEU A 1 99 ? -9.806 5.920 -2.539 1.00 97.62 99 LEU A CA 1
ATOM 780 C C . LEU A 1 99 ? -8.313 5.720 -2.833 1.00 97.62 99 LEU A C 1
ATOM 782 O O . LEU A 1 99 ? -7.472 6.317 -2.159 1.00 97.62 99 LEU A O 1
ATOM 786 N N . ILE A 1 100 ? -7.970 4.928 -3.855 1.00 96.06 100 ILE A N 1
ATOM 787 C CA . ILE A 1 100 ? -6.566 4.674 -4.218 1.00 96.06 100 ILE A CA 1
ATOM 788 C C . ILE A 1 100 ? -5.869 5.969 -4.644 1.00 96.06 100 ILE A C 1
ATOM 790 O O . ILE A 1 100 ? -4.768 6.262 -4.174 1.00 96.06 100 ILE A O 1
ATOM 794 N N . GLN A 1 101 ? -6.502 6.770 -5.499 1.00 94.69 101 GLN A N 1
ATOM 795 C CA . GLN A 1 101 ? -5.939 8.035 -5.973 1.00 94.69 101 GLN A CA 1
ATOM 796 C C . GLN A 1 101 ? -5.746 9.031 -4.823 1.00 94.69 101 GLN A C 1
ATOM 798 O O . GLN A 1 101 ? -4.714 9.703 -4.743 1.00 94.69 101 GLN A O 1
ATOM 803 N N . SER A 1 102 ? -6.685 9.070 -3.879 1.00 96.31 102 SER A N 1
ATOM 804 C CA . SER A 1 102 ? -6.587 9.885 -2.668 1.00 96.31 102 SER A CA 1
ATOM 805 C C . SER A 1 102 ? -5.446 9.445 -1.755 1.00 96.31 102 SER A C 1
ATOM 807 O O . SER A 1 102 ? -4.729 10.301 -1.233 1.00 96.31 102 SER A O 1
ATOM 809 N N . ILE A 1 103 ? -5.231 8.134 -1.594 1.00 95.94 103 ILE A N 1
ATOM 810 C CA . ILE A 1 103 ? -4.090 7.576 -0.851 1.00 95.94 103 ILE A CA 1
ATOM 811 C C . ILE A 1 103 ? -2.772 7.965 -1.526 1.00 95.94 103 ILE A C 1
ATOM 813 O O . ILE A 1 103 ? -1.893 8.507 -0.860 1.00 95.94 103 ILE A O 1
ATOM 817 N N . LYS A 1 104 ? -2.640 7.755 -2.844 1.00 93.38 104 LYS A N 1
ATOM 818 C CA . LYS A 1 104 ? -1.435 8.122 -3.612 1.00 93.38 104 LYS A CA 1
ATOM 819 C C . LYS A 1 104 ? -1.112 9.610 -3.473 1.00 93.38 104 LYS A C 1
ATOM 821 O O . LYS A 1 104 ? 0.036 9.974 -3.223 1.00 93.38 104 LYS A O 1
ATOM 826 N N . LYS A 1 105 ? -2.131 10.468 -3.597 1.00 93.31 105 LYS A N 1
ATOM 827 C CA . LYS A 1 105 ? -1.993 11.919 -3.431 1.00 93.31 105 LYS A CA 1
ATOM 828 C C . LYS A 1 105 ? -1.544 12.281 -2.016 1.00 93.31 105 LYS A C 1
ATOM 830 O O . LYS A 1 105 ? -0.583 13.030 -1.870 1.00 93.31 105 LYS A O 1
ATOM 835 N N . GLN A 1 106 ? -2.193 11.724 -0.993 1.00 94.88 106 GLN A N 1
ATOM 836 C CA . GLN A 1 106 ? -1.829 11.962 0.405 1.00 94.88 106 GLN A CA 1
ATOM 837 C C . GLN A 1 106 ? -0.397 11.508 0.700 1.00 94.88 106 GLN A C 1
ATOM 839 O O . GLN A 1 106 ? 0.363 12.243 1.322 1.00 94.88 106 GLN A O 1
ATOM 844 N N . TYR A 1 107 ? -0.009 10.328 0.212 1.00 93.62 107 TYR A N 1
ATOM 845 C CA . TYR A 1 107 ? 1.347 9.807 0.365 1.00 93.62 107 TYR A CA 1
ATOM 846 C C . TYR A 1 107 ? 2.387 10.762 -0.224 1.00 93.62 107 TYR A C 1
ATOM 848 O O . TYR A 1 107 ? 3.432 11.005 0.385 1.00 93.62 107 TYR A O 1
ATOM 856 N N . GLY A 1 108 ? 2.061 11.346 -1.379 1.00 89.75 108 GLY A N 1
ATOM 857 C CA . GLY A 1 108 ? 2.867 12.368 -2.024 1.00 89.75 108 GLY A CA 1
ATOM 858 C C . GLY A 1 108 ? 3.004 13.662 -1.241 1.00 89.75 108 GLY A C 1
ATOM 859 O O . GLY A 1 108 ? 4.111 14.184 -1.125 1.00 89.75 108 GLY A O 1
ATOM 860 N N . GLU A 1 109 ? 1.910 14.144 -0.656 1.00 90.06 109 GLU A N 1
ATOM 861 C CA . GLU A 1 109 ? 1.911 15.305 0.242 1.00 90.06 109 GLU A CA 1
ATOM 862 C C . GLU A 1 109 ? 2.776 15.042 1.493 1.00 90.06 109 GLU A C 1
ATOM 864 O O . GLU A 1 109 ? 3.511 15.926 1.927 1.00 90.06 109 GLU A O 1
ATOM 869 N N . THR A 1 110 ? 2.743 13.825 2.045 1.00 86.88 110 THR A N 1
ATOM 870 C CA . THR A 1 110 ? 3.472 13.465 3.274 1.00 86.88 110 THR A CA 1
ATOM 871 C C . THR A 1 110 ? 4.969 13.214 3.054 1.00 86.88 110 THR A C 1
ATOM 873 O O . THR A 1 110 ? 5.770 13.589 3.906 1.00 86.88 110 THR A O 1
ATOM 876 N N . HIS A 1 111 ? 5.366 12.603 1.933 1.00 84.44 111 HIS A N 1
ATOM 877 C CA . HIS A 1 111 ? 6.754 12.161 1.698 1.00 84.44 111 HIS A CA 1
ATOM 878 C C . HIS A 1 111 ? 7.457 12.881 0.539 1.00 84.44 111 HIS A C 1
ATOM 880 O O . HIS A 1 111 ? 8.559 12.496 0.154 1.00 84.44 111 HIS A O 1
ATOM 886 N N . GLY A 1 112 ? 6.821 13.886 -0.071 1.00 75.25 112 GLY A N 1
ATOM 887 C CA . GLY A 1 112 ? 7.328 14.527 -1.292 1.00 75.25 112 GLY A CA 1
ATOM 888 C C . GLY A 1 112 ? 7.276 13.616 -2.526 1.00 75.25 112 GLY A C 1
ATOM 889 O O . GLY A 1 112 ? 7.921 13.889 -3.539 1.00 75.25 112 GLY A O 1
ATOM 890 N N . TYR A 1 113 ? 6.521 12.520 -2.453 1.00 64.06 113 TYR A N 1
ATOM 891 C CA . TYR A 1 113 ? 6.429 11.522 -3.509 1.00 64.06 113 TYR A CA 1
ATOM 892 C C . TYR A 1 113 ? 5.485 11.983 -4.632 1.00 64.06 113 TYR A C 1
ATOM 894 O O . TYR A 1 113 ? 4.273 12.076 -4.464 1.00 64.06 113 TYR A O 1
ATOM 902 N N . LYS A 1 114 ? 6.015 12.253 -5.827 1.00 60.72 114 LYS A N 1
ATOM 903 C CA . LYS A 1 114 ? 5.184 12.455 -7.023 1.00 60.72 114 LYS A CA 1
ATOM 904 C C . LYS A 1 114 ? 5.061 11.134 -7.773 1.00 60.72 114 LYS A C 1
ATOM 906 O O . LYS A 1 114 ? 6.017 10.718 -8.428 1.00 60.72 114 LYS A O 1
ATOM 911 N N . TYR A 1 115 ? 3.888 10.506 -7.686 1.00 59.66 115 TYR A N 1
ATOM 912 C CA . TYR A 1 115 ? 3.523 9.394 -8.564 1.00 59.66 115 TYR A CA 1
ATOM 913 C C . TYR A 1 115 ? 3.476 9.915 -10.005 1.00 59.66 115 TYR A C 1
ATOM 915 O O . TYR A 1 115 ? 2.563 10.652 -10.372 1.00 59.66 115 TYR A O 1
ATOM 923 N N . ASP A 1 116 ? 4.486 9.584 -10.804 1.00 64.38 116 ASP A N 1
ATOM 924 C CA . ASP A 1 116 ? 4.612 9.992 -12.211 1.00 64.38 116 ASP A CA 1
ATOM 925 C C . ASP A 1 116 ? 4.373 8.820 -13.177 1.00 64.38 116 ASP A C 1
ATOM 927 O O . ASP A 1 116 ? 4.702 8.905 -14.359 1.00 64.38 116 ASP A O 1
ATOM 931 N N . GLY A 1 117 ? 3.840 7.703 -12.668 1.00 60.34 117 GLY A N 1
ATOM 932 C CA . GLY A 1 117 ? 3.627 6.472 -13.431 1.00 60.34 117 GLY A CA 1
ATOM 933 C C . GLY A 1 117 ? 4.911 5.701 -13.758 1.00 60.34 117 GLY A C 1
ATOM 934 O O . GLY A 1 117 ? 4.834 4.636 -14.365 1.00 60.34 117 GLY A O 1
ATOM 935 N N . LYS A 1 118 ? 6.092 6.182 -13.341 1.00 62.81 118 LYS A N 1
ATOM 936 C CA . LYS A 1 118 ? 7.387 5.541 -13.627 1.00 62.81 118 LYS A CA 1
ATOM 937 C C . LYS A 1 118 ? 7.939 4.734 -12.463 1.00 62.81 118 LYS A C 1
ATOM 939 O O . LYS A 1 118 ? 9.066 4.262 -12.556 1.00 62.81 118 LYS A O 1
ATOM 944 N N . ASP A 1 119 ? 7.198 4.539 -11.376 1.00 66.38 119 ASP A N 1
ATOM 945 C CA . ASP A 1 119 ? 7.759 3.858 -10.203 1.00 66.38 119 ASP A CA 1
ATOM 946 C C . ASP A 1 119 ? 8.150 2.409 -10.475 1.00 66.38 119 ASP A C 1
ATOM 948 O O . ASP A 1 119 ? 9.200 1.983 -10.006 1.00 66.38 119 ASP A O 1
ATOM 952 N N . GLY A 1 120 ? 7.413 1.699 -11.334 1.00 65.50 120 GLY A N 1
ATOM 953 C CA . GLY A 1 120 ? 7.835 0.378 -11.809 1.00 65.50 120 GLY A CA 1
ATOM 954 C C . GLY A 1 120 ? 9.154 0.423 -12.591 1.00 65.50 120 GLY A C 1
ATOM 955 O O . GLY A 1 120 ? 10.020 -0.430 -12.400 1.00 65.50 120 GLY A O 1
ATOM 956 N N . LEU A 1 121 ? 9.349 1.458 -13.417 1.00 68.12 121 LEU A N 1
ATOM 957 C CA . LEU A 1 121 ? 10.589 1.673 -14.163 1.00 68.12 121 LEU A CA 1
ATOM 958 C C . LEU A 1 121 ? 11.743 2.071 -13.230 1.00 68.12 121 LEU A C 1
ATOM 960 O O . LEU A 1 121 ? 12.846 1.556 -13.368 1.00 68.12 121 LEU A O 1
ATOM 964 N N . ARG A 1 122 ? 11.496 2.923 -12.229 1.00 72.62 122 ARG A N 1
ATOM 965 C CA . ARG A 1 122 ? 12.483 3.301 -11.204 1.00 72.62 122 ARG A CA 1
ATOM 966 C C . ARG A 1 122 ? 12.869 2.117 -10.319 1.00 72.62 122 ARG A C 1
ATOM 968 O O . ARG A 1 122 ? 14.044 1.975 -9.999 1.00 72.62 122 ARG A O 1
ATOM 975 N N . ASP A 1 123 ? 11.925 1.251 -9.956 1.00 68.19 123 ASP A N 1
ATOM 976 C CA . ASP A 1 123 ? 12.204 -0.004 -9.246 1.00 68.19 123 ASP A CA 1
ATOM 977 C C . ASP A 1 123 ? 13.009 -0.981 -10.101 1.00 68.19 123 ASP A C 1
ATOM 979 O O . ASP A 1 123 ? 13.881 -1.684 -9.588 1.00 68.19 123 ASP A O 1
ATOM 983 N N . LEU A 1 124 ? 12.751 -1.040 -11.409 1.00 72.50 124 LEU A N 1
ATOM 984 C CA . LEU A 1 124 ? 13.572 -1.821 -12.333 1.00 72.50 124 LEU A CA 1
ATOM 985 C C . LEU A 1 124 ? 15.001 -1.262 -12.418 1.00 72.50 124 LEU A C 1
ATOM 987 O O . LEU A 1 124 ? 15.956 -2.027 -12.301 1.00 72.50 124 LEU A O 1
ATOM 991 N N . VAL A 1 125 ? 15.153 0.062 -12.529 1.00 73.94 125 VAL A N 1
ATOM 992 C CA . VAL A 1 125 ? 16.458 0.745 -12.543 1.00 73.94 125 VAL A CA 1
ATOM 993 C C . VAL A 1 125 ? 17.213 0.512 -11.230 1.00 73.94 125 VAL A C 1
ATOM 995 O O . VAL A 1 125 ? 18.360 0.075 -11.257 1.00 73.94 125 VAL A O 1
ATOM 998 N N . ARG A 1 126 ? 16.573 0.677 -10.067 1.00 72.62 126 ARG A N 1
ATOM 999 C CA . ARG A 1 126 ? 17.190 0.375 -8.761 1.00 72.62 126 ARG A CA 1
ATOM 1000 C C . ARG A 1 126 ? 17.694 -1.064 -8.669 1.00 72.62 126 ARG A C 1
ATOM 1002 O O . ARG A 1 126 ? 18.824 -1.278 -8.247 1.00 72.62 126 ARG A O 1
ATOM 1009 N N . ARG A 1 127 ? 16.892 -2.037 -9.116 1.00 69.56 127 ARG A N 1
ATOM 1010 C CA . ARG A 1 127 ? 17.295 -3.453 -9.174 1.00 69.56 127 ARG A CA 1
ATOM 1011 C C . ARG A 1 127 ? 18.415 -3.717 -10.180 1.00 69.56 127 ARG A C 1
ATOM 1013 O O . ARG A 1 127 ? 19.185 -4.648 -9.982 1.00 69.56 127 ARG A O 1
ATOM 1020 N N . SER A 1 128 ? 18.528 -2.926 -11.248 1.00 71.38 128 SER A N 1
ATOM 1021 C CA . SER A 1 128 ? 19.653 -3.051 -12.184 1.00 71.38 128 SER A CA 1
ATOM 1022 C C . SER A 1 128 ? 20.988 -2.602 -11.585 1.00 71.38 128 SER A C 1
ATOM 1024 O O . SER A 1 128 ? 22.007 -3.190 -11.923 1.00 71.38 128 SER A O 1
ATOM 1026 N N . HIS A 1 129 ? 20.999 -1.652 -10.640 1.00 68.88 129 HIS A N 1
ATOM 1027 C CA . HIS A 1 129 ? 22.237 -1.164 -10.012 1.00 68.88 129 HIS A CA 1
ATOM 1028 C C . HIS A 1 129 ? 22.925 -2.182 -9.094 1.00 68.88 129 HIS A C 1
ATOM 1030 O O . HIS A 1 129 ? 24.097 -2.013 -8.777 1.00 68.88 129 HIS A O 1
ATOM 1036 N N . THR A 1 130 ? 22.221 -3.231 -8.666 1.00 71.88 130 THR A N 1
ATOM 1037 C CA . THR A 1 130 ? 22.786 -4.312 -7.845 1.00 71.88 130 THR A CA 1
ATOM 1038 C C . THR A 1 130 ? 23.235 -5.517 -8.671 1.00 71.88 130 THR A C 1
ATOM 1040 O O . THR A 1 130 ? 23.622 -6.528 -8.093 1.00 71.88 130 THR A O 1
ATOM 1043 N N . ARG A 1 131 ? 23.108 -5.473 -10.005 1.00 75.44 131 ARG A N 1
ATOM 1044 C CA . ARG A 1 131 ? 23.502 -6.573 -10.894 1.00 75.44 131 ARG A CA 1
ATOM 1045 C C . ARG A 1 131 ? 24.862 -6.276 -11.502 1.00 75.44 131 ARG A C 1
ATOM 1047 O O . ARG A 1 131 ? 25.096 -5.171 -11.986 1.00 75.44 131 ARG A O 1
ATOM 1054 N N . ASP A 1 132 ? 25.713 -7.292 -11.540 1.00 84.44 132 ASP A N 1
ATOM 1055 C CA . ASP A 1 132 ? 26.997 -7.187 -12.218 1.00 84.44 132 ASP A CA 1
ATOM 1056 C C . ASP A 1 132 ? 26.806 -7.042 -13.728 1.00 84.44 132 ASP A C 1
ATOM 1058 O O . ASP A 1 132 ? 25.894 -7.621 -14.336 1.00 84.44 132 ASP A O 1
ATOM 1062 N N . ARG A 1 133 ? 27.692 -6.258 -14.345 1.00 86.56 133 ARG A N 1
ATOM 1063 C CA . ARG A 1 133 ? 27.758 -6.139 -15.801 1.00 86.56 133 ARG A CA 1
ATOM 1064 C C . ARG A 1 133 ? 28.157 -7.487 -16.393 1.00 86.56 133 ARG A C 1
ATOM 1066 O O . ARG A 1 133 ? 29.081 -8.139 -15.918 1.00 86.56 133 ARG A O 1
ATOM 1073 N N . THR A 1 134 ? 27.470 -7.888 -17.455 1.00 88.88 134 THR A N 1
ATOM 1074 C CA . THR A 1 134 ? 27.762 -9.126 -18.186 1.00 88.88 134 THR A CA 1
ATOM 1075 C C . THR A 1 134 ? 28.074 -8.806 -19.639 1.00 88.88 134 THR A C 1
ATOM 1077 O O . THR A 1 134 ? 27.680 -7.758 -20.141 1.00 88.88 134 THR A O 1
ATOM 1080 N N . GLN A 1 135 ? 28.656 -9.754 -20.373 1.00 85.56 135 GLN A N 1
ATOM 1081 C CA . GLN A 1 135 ? 28.810 -9.609 -21.825 1.00 85.56 135 GLN A CA 1
ATOM 1082 C C . GLN A 1 135 ? 27.467 -9.360 -22.549 1.00 85.56 135 GLN 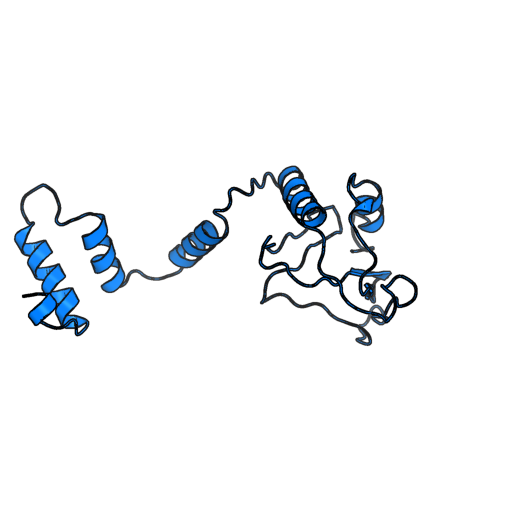A C 1
ATOM 1084 O O . GLN A 1 135 ? 27.441 -8.798 -23.638 1.00 85.56 135 GLN A O 1
ATOM 1089 N N . THR A 1 136 ? 26.336 -9.788 -21.970 1.00 88.25 136 THR A N 1
ATOM 1090 C CA . THR A 1 136 ? 25.004 -9.528 -22.540 1.00 88.25 136 THR A CA 1
ATOM 1091 C C . THR A 1 136 ? 24.606 -8.067 -22.331 1.00 88.25 136 THR A C 1
ATOM 1093 O O . THR A 1 136 ? 23.956 -7.480 -23.189 1.00 88.25 136 THR A O 1
ATOM 1096 N N . THR A 1 137 ? 25.036 -7.463 -21.220 1.00 88.75 137 THR A N 1
ATOM 1097 C CA . THR A 1 137 ? 24.903 -6.024 -20.963 1.00 88.75 137 THR A CA 1
ATOM 1098 C C . THR A 1 137 ? 25.626 -5.222 -22.042 1.00 88.75 137 THR A C 1
ATOM 1100 O O . THR A 1 137 ? 25.008 -4.364 -22.664 1.00 88.75 137 THR A O 1
ATOM 1103 N N . ASP A 1 138 ? 26.888 -5.555 -22.327 1.00 89.25 138 ASP A N 1
ATOM 1104 C CA . ASP A 1 138 ? 27.690 -4.854 -23.341 1.00 89.25 138 ASP A CA 1
ATOM 1105 C C . ASP A 1 138 ? 27.085 -4.991 -24.752 1.00 89.25 138 ASP A C 1
ATOM 1107 O O . ASP A 1 138 ? 27.107 -4.049 -25.548 1.00 89.25 138 ASP A O 1
ATOM 1111 N N . LEU A 1 139 ? 26.487 -6.149 -25.054 1.00 92.31 139 LEU A N 1
ATOM 1112 C CA . LEU A 1 139 ? 25.796 -6.401 -26.318 1.00 92.31 139 LEU A CA 1
ATOM 1113 C C . LEU A 1 139 ? 24.567 -5.489 -26.490 1.00 92.31 139 LEU A C 1
ATOM 1115 O O . LEU A 1 139 ? 24.432 -4.834 -27.523 1.00 92.31 139 LEU A O 1
ATOM 1119 N N . PHE A 1 140 ? 23.702 -5.391 -25.475 1.00 91.44 140 PHE A N 1
ATOM 1120 C CA . PHE A 1 140 ? 22.542 -4.490 -25.514 1.00 91.44 140 PHE A CA 1
ATOM 1121 C C . PHE A 1 140 ? 22.941 -3.011 -25.539 1.00 91.44 140 PHE A C 1
ATOM 1123 O O . PHE A 1 140 ? 22.317 -2.221 -26.246 1.00 91.44 140 PHE A O 1
ATOM 1130 N N . GLU A 1 141 ? 23.994 -2.628 -24.818 1.00 90.50 141 GLU A N 1
ATOM 1131 C CA . GLU A 1 141 ? 24.526 -1.264 -24.877 1.00 90.50 141 GLU A CA 1
ATOM 1132 C C . GLU A 1 141 ? 25.094 -0.935 -26.264 1.00 90.50 141 GLU A C 1
ATOM 1134 O O . GLU A 1 141 ? 24.880 0.172 -26.749 1.00 90.50 141 GLU A O 1
ATOM 1139 N N . THR A 1 142 ? 25.724 -1.894 -26.951 1.00 91.19 142 THR A N 1
ATOM 1140 C CA . THR A 1 142 ? 26.188 -1.713 -28.341 1.00 91.19 142 THR A CA 1
ATOM 1141 C C . THR A 1 142 ? 25.022 -1.464 -29.303 1.00 91.19 142 THR A C 1
ATOM 1143 O O . THR A 1 142 ? 25.148 -0.647 -30.211 1.00 91.19 142 THR A O 1
ATOM 1146 N N . ILE A 1 143 ? 23.862 -2.098 -29.090 1.00 90.12 143 ILE A N 1
ATOM 1147 C CA . ILE A 1 143 ? 22.644 -1.818 -29.875 1.00 90.12 143 ILE A CA 1
ATOM 1148 C C . ILE A 1 143 ? 22.152 -0.390 -29.616 1.00 90.12 143 ILE A C 1
ATOM 1150 O O . ILE A 1 143 ? 21.814 0.325 -30.555 1.00 90.12 143 ILE A O 1
ATOM 1154 N N . ALA A 1 144 ? 22.115 0.034 -28.350 1.00 90.12 144 ALA A N 1
ATOM 1155 C CA . ALA A 1 144 ? 21.582 1.339 -27.962 1.00 90.12 144 ALA A CA 1
ATOM 1156 C C . ALA A 1 144 ? 22.495 2.513 -28.355 1.00 90.12 144 ALA A C 1
ATOM 1158 O O . ALA A 1 144 ? 22.006 3.569 -28.751 1.00 90.12 144 ALA A O 1
ATOM 1159 N N . LEU A 1 145 ? 23.811 2.337 -28.225 1.00 88.31 145 LEU A N 1
ATOM 1160 C CA . LEU A 1 145 ? 24.827 3.361 -28.494 1.00 88.31 145 LEU A CA 1
ATOM 1161 C C . LEU A 1 145 ? 25.351 3.311 -29.938 1.00 88.31 145 LEU A C 1
ATOM 1163 O O . LEU A 1 145 ? 26.037 4.233 -30.378 1.00 88.31 145 LEU A O 1
ATOM 1167 N N . GLY A 1 146 ? 25.047 2.238 -30.670 1.00 87.12 146 GLY A N 1
ATOM 1168 C CA . GLY A 1 146 ? 25.593 1.970 -31.993 1.00 87.12 146 GLY A CA 1
ATOM 1169 C C . GLY A 1 146 ? 27.087 1.620 -31.973 1.00 87.12 146 GLY A C 1
ATOM 1170 O O . GLY A 1 146 ? 27.735 1.488 -30.934 1.00 87.12 146 GLY A O 1
ATOM 1171 N N . PHE A 1 147 ? 27.672 1.486 -33.165 1.00 89.31 147 PHE A N 1
ATOM 1172 C CA . PHE A 1 147 ? 29.077 1.088 -33.335 1.00 89.31 147 PHE A CA 1
ATOM 1173 C C . PHE A 1 147 ? 30.081 2.253 -33.195 1.00 89.31 147 PHE A C 1
ATOM 1175 O O . PHE A 1 147 ? 31.284 2.056 -33.379 1.00 89.31 147 PHE A O 1
ATOM 1182 N N . GLY A 1 148 ? 29.615 3.443 -32.796 1.00 80.25 148 GLY A N 1
ATOM 1183 C CA . GLY A 1 148 ? 30.412 4.655 -32.575 1.00 80.25 148 GLY A CA 1
ATOM 1184 C C . GLY A 1 148 ? 30.751 5.448 -33.843 1.00 80.25 148 GLY A C 1
ATOM 1185 O O . GLY A 1 148 ? 30.610 4.960 -34.964 1.00 80.25 148 GLY A O 1
ATOM 1186 N N . ASP A 1 149 ? 31.245 6.674 -33.650 1.00 70.62 149 ASP A N 1
ATOM 1187 C CA . ASP A 1 149 ? 31.354 7.676 -34.721 1.00 70.62 149 ASP A CA 1
ATOM 1188 C C . ASP A 1 149 ? 32.771 7.866 -35.288 1.00 70.62 149 ASP A C 1
ATOM 1190 O O . ASP A 1 149 ? 32.916 8.387 -36.391 1.00 70.62 149 ASP A O 1
ATOM 1194 N N . GLU A 1 150 ? 33.807 7.345 -34.629 1.00 70.38 150 GLU A N 1
ATOM 1195 C CA . GLU A 1 150 ? 35.211 7.434 -35.064 1.00 70.38 150 GLU A CA 1
ATOM 1196 C C . GLU A 1 150 ? 35.861 6.037 -35.165 1.00 70.38 150 GLU A C 1
ATOM 1198 O O . GLU A 1 150 ? 35.233 5.028 -34.836 1.00 70.38 150 GLU A O 1
ATOM 1203 N N . GLY A 1 151 ? 37.085 5.957 -35.708 1.00 71.94 151 GLY A N 1
ATOM 1204 C CA . GLY A 1 151 ? 37.762 4.713 -36.107 1.00 71.94 151 GLY A CA 1
ATOM 1205 C C . GLY A 1 151 ? 37.618 3.542 -35.119 1.00 71.94 151 GLY A C 1
ATOM 1206 O O . GLY A 1 151 ? 37.767 3.706 -33.913 1.00 71.94 151 GLY A O 1
ATOM 1207 N N . GLY A 1 152 ? 37.325 2.343 -35.644 1.00 81.75 152 GLY A N 1
ATOM 1208 C CA . GLY A 1 152 ? 37.095 1.125 -34.843 1.00 81.75 152 GLY A CA 1
ATOM 1209 C C . GLY A 1 152 ? 35.709 0.484 -35.000 1.00 81.75 152 GLY A C 1
ATOM 1210 O O . GLY A 1 152 ? 35.440 -0.542 -34.378 1.00 81.75 152 GLY A O 1
ATOM 1211 N N . ARG A 1 153 ? 34.835 1.034 -35.856 1.00 85.94 153 ARG A N 1
ATOM 1212 C CA . ARG A 1 153 ? 33.486 0.486 -36.115 1.00 85.94 153 ARG A CA 1
ATOM 1213 C C . ARG A 1 153 ? 33.500 -0.988 -36.528 1.00 85.94 153 ARG A C 1
ATOM 1215 O O . ARG A 1 153 ? 32.715 -1.765 -36.001 1.00 85.94 153 ARG A O 1
ATOM 1222 N N . ASN A 1 154 ? 34.419 -1.383 -37.412 1.00 87.81 154 ASN A N 1
ATOM 1223 C CA . ASN A 1 154 ? 34.514 -2.769 -37.885 1.00 87.81 154 ASN A CA 1
ATOM 1224 C C . ASN A 1 154 ? 34.904 -3.742 -36.764 1.00 87.81 154 ASN A C 1
ATOM 1226 O O . ASN A 1 154 ? 34.367 -4.841 -36.700 1.00 87.81 154 ASN A O 1
ATOM 1230 N N . ASP A 1 155 ? 35.790 -3.328 -35.853 1.00 89.31 155 ASP A N 1
ATOM 1231 C CA . ASP A 1 155 ? 36.173 -4.139 -34.691 1.00 89.31 155 ASP A CA 1
ATOM 1232 C C . ASP A 1 155 ? 34.994 -4.307 -33.719 1.00 89.31 155 ASP A C 1
ATOM 1234 O O . ASP A 1 155 ? 34.708 -5.412 -33.259 1.00 89.31 155 ASP A O 1
ATOM 1238 N N . LYS A 1 156 ? 34.235 -3.233 -33.468 1.00 89.62 156 LYS A N 1
ATOM 1239 C CA . LYS A 1 156 ? 33.017 -3.294 -32.646 1.00 89.62 156 LYS A CA 1
ATOM 1240 C C . LYS A 1 156 ? 31.920 -4.145 -33.285 1.00 89.62 156 LYS A C 1
ATOM 1242 O O . LYS A 1 156 ? 31.278 -4.916 -32.578 1.00 89.62 156 LYS A O 1
ATOM 1247 N N . LEU A 1 157 ? 31.730 -4.042 -34.601 1.00 91.38 157 LEU A N 1
ATOM 1248 C CA . LEU A 1 157 ? 30.782 -4.873 -35.343 1.00 91.38 157 LEU A CA 1
ATOM 1249 C C . LEU A 1 157 ? 31.172 -6.353 -35.272 1.00 91.38 157 LEU A C 1
ATOM 1251 O O . LEU A 1 157 ? 30.329 -7.185 -34.952 1.00 91.38 157 LEU A O 1
ATOM 1255 N N . ALA A 1 158 ? 32.448 -6.678 -35.484 1.00 92.12 158 ALA A N 1
ATOM 1256 C CA . ALA A 1 158 ? 32.943 -8.048 -35.377 1.00 92.12 158 ALA A CA 1
ATOM 1257 C C . ALA A 1 158 ? 32.745 -8.620 -33.963 1.00 92.12 158 ALA A C 1
ATOM 1259 O O . ALA A 1 158 ? 32.266 -9.744 -33.810 1.00 92.12 158 ALA A O 1
ATOM 1260 N N . LYS A 1 159 ? 33.041 -7.835 -32.919 1.00 90.81 159 LYS A N 1
ATOM 1261 C CA . LYS A 1 159 ? 32.799 -8.221 -31.518 1.00 90.81 159 LYS A CA 1
ATOM 1262 C C . LYS A 1 159 ? 31.315 -8.421 -31.214 1.00 90.81 159 LYS A C 1
ATOM 1264 O O . LYS A 1 159 ? 30.967 -9.355 -30.497 1.00 90.81 159 LYS A O 1
ATOM 1269 N N . PHE A 1 160 ? 30.446 -7.580 -31.767 1.00 93.94 160 PHE A N 1
ATOM 1270 C CA . PHE A 1 160 ? 28.999 -7.705 -31.615 1.00 93.94 160 PHE A CA 1
ATOM 1271 C C . PHE A 1 160 ? 28.461 -8.976 -32.283 1.00 93.94 160 PHE A C 1
ATOM 1273 O O . PHE A 1 160 ? 27.788 -9.764 -31.622 1.00 93.94 160 PHE A O 1
ATOM 1280 N N . VAL A 1 161 ? 28.832 -9.223 -33.544 1.00 93.44 161 VAL A N 1
ATOM 1281 C CA . VAL A 1 161 ? 28.488 -10.447 -34.290 1.00 93.44 161 VAL A CA 1
ATOM 1282 C C . VAL A 1 161 ? 28.993 -11.694 -33.560 1.00 93.44 161 VAL A C 1
ATOM 1284 O O . VAL A 1 161 ? 28.219 -12.613 -33.303 1.00 93.44 161 VAL A O 1
ATOM 1287 N N . GLY A 1 162 ? 30.257 -11.702 -33.126 1.00 93.19 162 GLY A N 1
ATOM 1288 C CA . GLY A 1 162 ? 30.806 -12.797 -32.323 1.00 93.19 162 GLY A CA 1
ATOM 1289 C C . GLY A 1 162 ? 30.051 -12.999 -31.004 1.00 93.19 162 GLY A C 1
ATOM 1290 O O . GLY A 1 162 ? 29.813 -14.132 -30.589 1.00 93.19 162 GLY A O 1
ATOM 1291 N N . GLY A 1 163 ? 29.609 -11.912 -30.368 1.00 93.75 163 GLY A N 1
ATOM 1292 C CA . GLY A 1 163 ? 28.781 -11.948 -29.165 1.00 93.75 163 GLY A CA 1
ATOM 1293 C C . GLY A 1 163 ? 27.383 -12.539 -29.383 1.00 93.75 163 GLY A C 1
ATOM 1294 O O . GLY A 1 163 ? 26.869 -13.196 -28.471 1.00 93.75 163 GLY A O 1
ATOM 1295 N N . LEU A 1 164 ? 26.778 -12.334 -30.558 1.00 94.75 164 LEU A N 1
ATOM 1296 C CA . LEU A 1 164 ? 25.506 -12.951 -30.951 1.00 94.75 164 LEU A CA 1
ATOM 1297 C C . LEU A 1 164 ? 25.677 -14.453 -31.207 1.00 94.75 164 LEU A C 1
ATOM 1299 O O . LEU A 1 164 ? 24.950 -15.256 -30.622 1.00 94.75 164 LEU A O 1
ATOM 1303 N N . LEU A 1 165 ? 26.689 -14.839 -31.987 1.00 94.25 165 LEU A N 1
ATOM 1304 C CA . LEU A 1 165 ? 26.993 -16.247 -32.267 1.00 94.25 165 LEU A CA 1
ATOM 1305 C C . LEU A 1 165 ? 27.338 -17.025 -30.986 1.00 94.25 165 LEU A C 1
ATOM 1307 O O . LEU A 1 165 ? 26.853 -18.135 -30.786 1.00 94.25 165 LEU A O 1
ATOM 1311 N N . TYR A 1 166 ? 28.092 -16.424 -30.056 1.00 93.50 166 TYR A N 1
ATOM 1312 C CA . TYR A 1 166 ? 28.385 -17.025 -28.744 1.00 93.50 166 TYR A CA 1
ATOM 1313 C C . TYR A 1 166 ? 27.120 -17.318 -27.915 1.00 93.50 166 TYR A C 1
ATOM 1315 O O . TYR A 1 166 ? 27.115 -18.215 -27.075 1.00 93.50 166 TYR A O 1
ATOM 1323 N N . ARG A 1 167 ? 26.030 -16.579 -28.155 1.00 93.12 167 ARG A N 1
ATOM 1324 C CA . ARG A 1 167 ? 24.716 -16.775 -27.519 1.00 93.12 167 ARG A CA 1
ATOM 1325 C C . ARG A 1 167 ? 23.781 -17.667 -28.338 1.00 93.12 167 ARG A C 1
ATOM 1327 O O . ARG A 1 167 ? 22.595 -17.718 -28.026 1.00 93.12 167 ARG A O 1
ATOM 1334 N N . ALA A 1 168 ? 24.313 -18.362 -29.345 1.00 93.62 168 ALA A N 1
ATOM 1335 C CA . ALA A 1 168 ? 23.580 -19.252 -30.239 1.00 93.62 168 ALA A CA 1
ATOM 1336 C C . ALA A 1 168 ? 22.453 -18.562 -31.029 1.00 93.62 168 ALA A C 1
ATOM 1338 O O . ALA A 1 168 ? 21.435 -19.182 -31.332 1.00 93.62 168 ALA A O 1
ATOM 1339 N N . VAL A 1 169 ? 22.622 -17.277 -31.363 1.00 93.69 169 VAL A N 1
ATOM 1340 C CA . VAL A 1 169 ? 21.790 -16.650 -32.398 1.00 93.69 169 VAL A CA 1
ATOM 1341 C C . VAL A 1 169 ? 22.147 -17.289 -33.741 1.00 93.69 169 VAL A C 1
ATOM 1343 O O . VAL A 1 169 ? 23.329 -17.450 -34.036 1.00 93.69 169 VAL A O 1
ATOM 1346 N N . ASP A 1 170 ? 21.121 -17.663 -34.507 1.00 93.56 170 ASP A N 1
ATOM 1347 C CA . ASP A 1 170 ? 21.238 -18.304 -35.821 1.00 93.56 170 ASP A CA 1
ATOM 1348 C C . ASP A 1 170 ? 22.139 -17.484 -36.756 1.00 93.56 170 ASP A C 1
ATOM 1350 O O . ASP A 1 170 ? 21.984 -16.264 -36.871 1.00 93.56 170 ASP A O 1
ATOM 1354 N N . ASP A 1 171 ? 23.098 -18.140 -37.402 1.00 89.38 171 ASP A N 1
ATOM 1355 C CA . ASP A 1 171 ? 24.068 -17.480 -38.268 1.00 89.38 171 ASP A CA 1
ATOM 1356 C C . ASP A 1 171 ? 23.411 -16.873 -39.509 1.00 89.38 171 ASP A C 1
ATOM 1358 O O . ASP A 1 171 ? 23.820 -15.789 -39.914 1.00 89.38 171 ASP A O 1
ATOM 1362 N N . GLY A 1 172 ? 22.324 -17.451 -40.024 1.00 91.12 172 GLY A N 1
ATOM 1363 C CA . GLY A 1 172 ? 21.526 -16.875 -41.110 1.00 91.12 172 GLY A CA 1
ATOM 1364 C C . GLY A 1 172 ? 20.769 -15.592 -40.737 1.00 91.12 172 GLY A C 1
ATOM 1365 O O . GLY A 1 172 ? 20.221 -14.923 -41.613 1.00 91.12 172 GLY A O 1
ATOM 1366 N N . VAL A 1 173 ? 20.724 -15.231 -39.450 1.00 86.44 173 VAL A N 1
ATOM 1367 C CA . VAL A 1 173 ? 20.189 -13.944 -38.965 1.00 86.44 173 VAL A CA 1
ATOM 1368 C C . VAL A 1 173 ? 21.300 -12.900 -38.787 1.00 86.44 173 VAL A C 1
ATOM 1370 O O . VAL A 1 173 ? 21.018 -11.701 -38.763 1.00 86.44 173 VAL A O 1
ATOM 1373 N N . VAL A 1 174 ? 22.554 -13.332 -38.636 1.00 83.00 174 VAL A N 1
ATOM 1374 C CA . VAL A 1 174 ? 23.677 -12.482 -38.206 1.00 83.00 174 VAL A CA 1
ATOM 1375 C C . VAL A 1 174 ? 24.704 -12.241 -39.322 1.00 83.00 174 VAL A C 1
ATOM 1377 O O . VAL A 1 174 ? 25.366 -11.199 -39.302 1.00 83.00 174 VAL A O 1
ATOM 1380 N N . VAL A 1 175 ? 24.847 -13.182 -40.261 1.00 70.75 175 VAL A N 1
ATOM 1381 C CA . VAL A 1 175 ? 25.879 -13.229 -41.316 1.00 70.75 175 VAL A CA 1
ATOM 1382 C C . VAL A 1 175 ? 25.260 -13.126 -42.706 1.00 70.75 175 VAL A C 1
ATOM 1384 O O . VAL A 1 175 ? 24.205 -13.750 -42.944 1.00 70.75 175 VAL A O 1
#

Secondary structure (DSSP, 8-state):
--SSSSS-HHHHHHT-TTGGG-----EEE-TTS-EEE-BPPPSSS----EEEEETTEEE---TT-----TT-EETTEE-EE-TTTSPGGG--BPPPHHHHHHHHHHHHHHH-----S-HHHHHHHHHHTTSPP-HHHHHHHHHHH-S-SSS-HHHHHHHHHHHHHHTT--HHHH-

Organism: Streptococcus pneumoniae (NCBI:txid1313)

pLDDT: mean 89.08, std 9.61, range [59.66, 98.06]